Protein AF-A0A929I045-F1 (afdb_monomer_lite)

Sequence (85 aa):
MAELAGKKLPTVEQVETMISGCGTTRIDALAEQFGLEPTVVEATLDCLRRLRRMPEGAAVPAIACYRNDSLESIVRCAGSKYGYV

Foldseek 3Di:
DPCCPPFDAAALVLLLVCVVVPPPDDLVRSCVVRVGDSVNSVVLVVLLVVFDQAPPPPDQPPPQQDPDPDSNSSSSSSVSVVRTD

Structure (mmCIF, N/CA/C/O backbone):
data_AF-A0A929I045-F1
#
_entry.id   AF-A0A929I045-F1
#
loop_
_atom_site.group_PDB
_atom_site.id
_atom_site.type_symbol
_atom_site.label_atom_id
_atom_site.label_alt_id
_atom_site.label_comp_id
_atom_site.label_asym_id
_atom_site.label_entity_id
_atom_site.label_seq_id
_atom_site.pdbx_PDB_ins_code
_atom_site.Cartn_x
_atom_site.Cartn_y
_atom_site.Cartn_z
_atom_site.occupancy
_atom_site.B_iso_or_equiv
_atom_site.auth_seq_id
_atom_site.auth_comp_id
_atom_site.auth_asym_id
_atom_site.auth_atom_id
_atom_site.pdbx_PDB_model_num
ATOM 1 N N . MET A 1 1 ? -12.728 -12.901 -3.118 1.00 48.44 1 MET A N 1
ATOM 2 C CA . MET A 1 1 ? -12.014 -11.650 -2.787 1.00 48.44 1 MET A CA 1
ATOM 3 C C . MET A 1 1 ? -12.236 -11.417 -1.309 1.00 48.44 1 MET A C 1
ATOM 5 O O . MET A 1 1 ? -13.370 -11.596 -0.888 1.00 48.44 1 MET A O 1
ATOM 9 N N . ALA A 1 2 ? -11.193 -11.140 -0.525 1.00 50.25 2 ALA A N 1
ATOM 10 C CA . ALA A 1 2 ? -11.360 -10.899 0.907 1.00 50.25 2 ALA A CA 1
ATOM 11 C C . ALA A 1 2 ? -12.348 -9.741 1.119 1.00 50.25 2 ALA A C 1
ATOM 13 O O . ALA A 1 2 ? -12.217 -8.697 0.480 1.00 50.25 2 ALA A O 1
ATOM 14 N N . GLU A 1 3 ? -13.355 -9.944 1.963 1.00 54.78 3 GLU A N 1
ATOM 15 C CA . GLU A 1 3 ? -14.317 -8.908 2.333 1.00 54.78 3 GLU A CA 1
ATOM 16 C C . GLU A 1 3 ? -13.588 -7.825 3.140 1.00 54.78 3 GLU A C 1
ATOM 18 O O . GLU A 1 3 ? -13.418 -7.909 4.353 1.00 54.78 3 GLU A O 1
ATOM 23 N N . LEU A 1 4 ? -13.101 -6.804 2.434 1.00 67.06 4 LEU A N 1
ATOM 24 C CA . LEU A 1 4 ? -12.517 -5.589 3.012 1.00 67.06 4 LEU A CA 1
ATOM 25 C C . LEU A 1 4 ? -13.604 -4.568 3.397 1.00 67.06 4 LEU A C 1
ATOM 27 O O . LEU A 1 4 ? -13.294 -3.437 3.766 1.00 67.06 4 LEU A O 1
ATOM 31 N N . ALA A 1 5 ? -14.880 -4.949 3.287 1.00 61.19 5 ALA A N 1
ATOM 32 C CA . ALA A 1 5 ? -16.017 -4.095 3.589 1.00 61.19 5 ALA A CA 1
ATOM 33 C C . ALA A 1 5 ? -15.981 -3.670 5.067 1.00 61.19 5 ALA A C 1
ATOM 35 O O . ALA A 1 5 ? -16.008 -4.506 5.965 1.00 61.19 5 ALA A O 1
ATOM 36 N N . GLY A 1 6 ? -15.887 -2.359 5.311 1.00 66.94 6 GLY A N 1
ATOM 37 C CA . GLY A 1 6 ? -15.798 -1.781 6.657 1.00 66.94 6 GLY A CA 1
ATOM 38 C C . GLY A 1 6 ? -14.386 -1.718 7.252 1.00 66.94 6 GLY A C 1
ATOM 39 O O . GLY A 1 6 ? -14.229 -1.211 8.361 1.00 66.94 6 GLY A O 1
ATOM 40 N N . LYS A 1 7 ? -13.355 -2.183 6.535 1.00 73.88 7 LYS A N 1
ATOM 41 C CA . LYS A 1 7 ? -11.959 -2.090 6.982 1.00 73.88 7 LYS A CA 1
ATOM 42 C C . LYS A 1 7 ? -11.322 -0.785 6.519 1.00 73.88 7 LYS A C 1
ATOM 44 O O . LYS A 1 7 ? -11.607 -0.286 5.432 1.00 73.88 7 LYS A O 1
ATOM 49 N N . LYS A 1 8 ? -10.416 -0.245 7.337 1.00 81.25 8 LYS A N 1
ATOM 50 C CA . LYS A 1 8 ? -9.604 0.917 6.962 1.00 81.25 8 LYS A CA 1
ATOM 51 C C . LYS A 1 8 ? -8.694 0.526 5.799 1.00 81.25 8 LYS A C 1
ATOM 53 O O . LYS A 1 8 ? -7.837 -0.342 5.951 1.00 81.25 8 LYS A O 1
ATOM 58 N N . LEU A 1 9 ? -8.898 1.159 4.650 1.00 82.38 9 LEU A N 1
ATOM 59 C CA . LEU A 1 9 ? -8.069 0.961 3.466 1.00 82.38 9 LEU A CA 1
ATOM 60 C C . LEU A 1 9 ? -6.792 1.812 3.541 1.00 82.38 9 LEU A C 1
ATOM 62 O O . LEU A 1 9 ? -6.795 2.854 4.206 1.00 82.38 9 LEU A O 1
ATOM 66 N N . PRO A 1 10 ? -5.701 1.383 2.881 1.00 82.25 10 PRO A N 1
ATOM 67 C CA . PRO A 1 10 ? -4.494 2.186 2.776 1.00 82.25 10 PRO A CA 1
ATOM 68 C C . PRO A 1 10 ? -4.770 3.450 1.961 1.00 82.25 10 PRO A C 1
ATOM 70 O O . PRO A 1 10 ? -5.654 3.473 1.106 1.00 82.25 10 PRO A O 1
ATOM 73 N N . THR A 1 11 ? -3.983 4.496 2.177 1.00 83.75 11 THR A N 1
ATOM 74 C CA . THR A 1 11 ? -3.963 5.657 1.279 1.00 83.75 11 THR A CA 1
ATOM 75 C C . THR A 1 11 ? -3.039 5.410 0.090 1.00 83.75 11 THR A C 1
ATOM 77 O O . THR A 1 11 ? -2.176 4.533 0.129 1.00 83.75 11 THR A O 1
ATOM 80 N N . VAL A 1 12 ? -3.185 6.218 -0.966 1.00 80.25 12 VAL A N 1
ATOM 81 C CA . VAL A 1 12 ? -2.307 6.159 -2.147 1.00 80.25 12 VAL A CA 1
ATOM 82 C C . VAL A 1 12 ? -0.836 6.271 -1.730 1.00 80.25 12 VAL A C 1
ATOM 84 O O . VAL A 1 12 ? -0.052 5.403 -2.086 1.00 80.25 12 VAL A O 1
ATOM 87 N N . GLU A 1 13 ? -0.486 7.232 -0.871 1.00 81.38 13 GLU A N 1
ATOM 88 C CA . GLU A 1 13 ? 0.888 7.433 -0.381 1.00 81.38 13 GLU A CA 1
ATOM 89 C C . GLU A 1 13 ? 1.437 6.235 0.416 1.00 81.38 13 GLU A C 1
ATOM 91 O O . GLU A 1 13 ? 2.619 5.892 0.316 1.00 81.38 13 GLU A O 1
ATOM 96 N N . GLN A 1 14 ? 0.585 5.560 1.198 1.00 84.00 14 GLN A N 1
ATOM 97 C CA . GLN A 1 14 ? 0.976 4.342 1.914 1.00 84.00 14 GLN A CA 1
ATOM 98 C C . GLN A 1 14 ? 1.283 3.210 0.930 1.00 84.00 14 GLN A C 1
ATOM 100 O O . GLN A 1 14 ? 2.290 2.519 1.083 1.00 84.00 14 GLN A O 1
ATOM 105 N N . VAL A 1 15 ? 0.469 3.058 -0.118 1.00 83.25 15 VAL A N 1
ATOM 106 C CA . VAL A 1 15 ? 0.736 2.081 -1.180 1.00 83.25 15 VAL A CA 1
ATOM 107 C C . VAL A 1 15 ? 1.987 2.454 -1.984 1.00 83.25 15 VAL A C 1
ATOM 109 O O . VAL A 1 15 ? 2.793 1.576 -2.274 1.00 83.25 15 VAL A O 1
ATOM 112 N N . GLU A 1 16 ? 2.222 3.731 -2.290 1.00 82.06 16 GLU A N 1
ATOM 113 C CA . GLU A 1 16 ? 3.467 4.196 -2.928 1.00 82.06 16 GLU A CA 1
ATOM 114 C C . GLU A 1 16 ? 4.697 3.839 -2.085 1.00 82.06 16 GLU A C 1
ATOM 116 O O . GLU A 1 16 ? 5.695 3.339 -2.606 1.00 82.06 16 GLU A O 1
ATOM 121 N N . THR A 1 17 ? 4.598 4.008 -0.765 1.00 82.62 17 THR A N 1
ATOM 122 C CA . THR A 1 17 ? 5.653 3.609 0.175 1.00 82.62 17 THR A CA 1
ATOM 123 C C . THR A 1 17 ? 5.882 2.095 0.143 1.00 82.62 17 THR A C 1
ATOM 125 O O . THR A 1 17 ? 7.030 1.650 0.133 1.00 82.62 17 THR A O 1
ATOM 128 N N . MET A 1 18 ? 4.813 1.293 0.057 1.00 81.31 18 MET A N 1
ATOM 129 C CA . MET A 1 18 ? 4.916 -0.161 -0.120 1.00 81.31 18 MET A CA 1
ATOM 130 C C . MET A 1 18 ? 5.579 -0.540 -1.451 1.00 81.31 18 MET A C 1
ATOM 132 O O . MET A 1 18 ? 6.392 -1.459 -1.463 1.00 81.31 18 MET A O 1
ATOM 136 N N . ILE A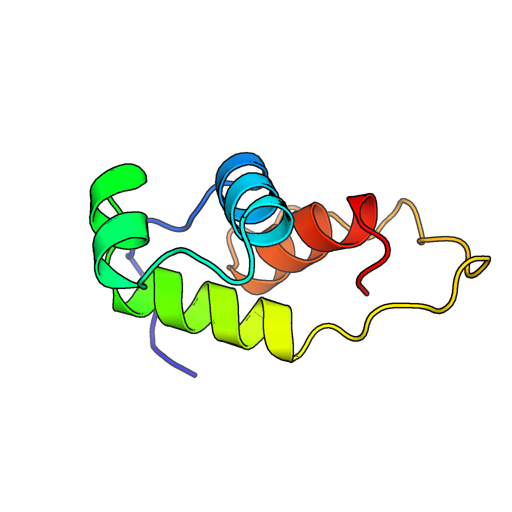 1 19 ? 5.276 0.164 -2.550 1.00 78.00 19 ILE A N 1
ATOM 137 C CA . ILE A 1 19 ? 5.890 -0.049 -3.874 1.00 78.00 19 ILE A CA 1
ATOM 138 C C . ILE A 1 19 ? 7.384 0.293 -3.838 1.00 78.00 19 ILE A C 1
ATOM 140 O O . ILE A 1 19 ? 8.210 -0.502 -4.284 1.00 78.00 19 ILE A O 1
ATOM 144 N N . SER A 1 20 ? 7.748 1.453 -3.284 1.00 75.56 20 SER A N 1
ATOM 145 C CA . SER A 1 20 ? 9.146 1.890 -3.163 1.00 75.56 20 SER A CA 1
ATOM 146 C C . SER A 1 20 ? 9.959 1.019 -2.199 1.00 75.56 20 SER A C 1
ATOM 148 O O . SER A 1 20 ? 11.157 0.847 -2.402 1.00 75.56 20 SER A O 1
ATOM 150 N N . GLY A 1 21 ? 9.321 0.457 -1.169 1.00 67.88 21 GLY A N 1
ATOM 151 C CA . GLY A 1 21 ? 9.927 -0.480 -0.216 1.00 67.88 21 GLY A CA 1
ATOM 152 C C . GLY A 1 21 ? 9.782 -1.958 -0.597 1.00 67.88 21 GLY A C 1
ATOM 153 O O . GLY A 1 21 ? 10.099 -2.832 0.217 1.00 67.88 21 GLY A O 1
ATOM 154 N N . CYS A 1 22 ? 9.264 -2.262 -1.793 1.00 59.16 22 CYS A N 1
ATOM 155 C CA . CYS A 1 22 ? 8.821 -3.605 -2.153 1.00 59.16 22 CYS A CA 1
ATOM 156 C C . CYS A 1 22 ? 10.013 -4.565 -2.289 1.00 59.16 22 CYS A C 1
ATOM 158 O O . CYS A 1 22 ? 10.723 -4.575 -3.292 1.00 59.16 22 CYS A O 1
ATOM 160 N N . GLY A 1 23 ? 10.216 -5.386 -1.258 1.00 57.12 23 GLY A N 1
ATOM 161 C CA . GLY A 1 23 ? 11.258 -6.414 -1.199 1.00 57.12 23 GLY A CA 1
ATOM 162 C C . GLY A 1 23 ? 11.766 -6.699 0.214 1.00 57.12 23 GLY A C 1
ATOM 163 O O . GLY A 1 23 ? 12.198 -7.817 0.485 1.00 57.12 23 GLY A O 1
ATOM 164 N N . THR A 1 24 ? 11.664 -5.729 1.128 1.00 60.62 24 THR A N 1
ATOM 165 C CA . THR A 1 24 ? 12.370 -5.796 2.423 1.00 60.62 24 THR A CA 1
ATOM 166 C C . THR A 1 24 ? 11.444 -5.845 3.641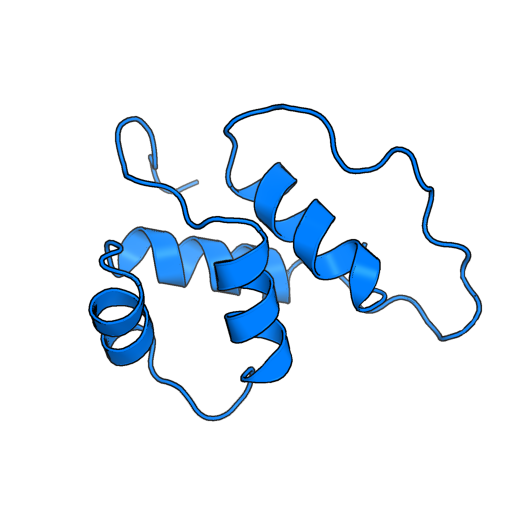 1.00 60.62 24 THR A C 1
ATOM 168 O O . THR A 1 24 ? 11.885 -6.229 4.724 1.00 60.62 24 THR A O 1
ATOM 171 N N . THR A 1 25 ? 10.162 -5.498 3.491 1.00 65.44 25 THR A N 1
ATOM 172 C CA . THR A 1 25 ? 9.255 -5.286 4.633 1.00 65.44 25 THR A CA 1
ATOM 173 C C . THR A 1 25 ? 8.200 -6.390 4.749 1.00 65.44 25 THR A C 1
ATOM 175 O O . THR A 1 25 ? 7.504 -6.712 3.787 1.00 65.44 25 THR A O 1
ATOM 178 N N . ARG A 1 26 ? 8.076 -6.988 5.943 1.00 79.38 26 ARG A N 1
ATOM 179 C CA . ARG A 1 26 ? 7.056 -8.005 6.260 1.00 79.38 26 ARG A CA 1
ATOM 180 C C . ARG A 1 26 ? 5.662 -7.373 6.351 1.00 79.38 26 ARG A C 1
ATOM 182 O O . ARG A 1 26 ? 5.538 -6.240 6.801 1.00 79.38 26 ARG A O 1
ATOM 189 N N . ILE A 1 27 ? 4.624 -8.141 6.000 1.00 82.38 27 ILE A N 1
ATOM 190 C CA . ILE A 1 27 ? 3.202 -7.735 6.077 1.00 82.38 27 ILE A CA 1
ATOM 191 C C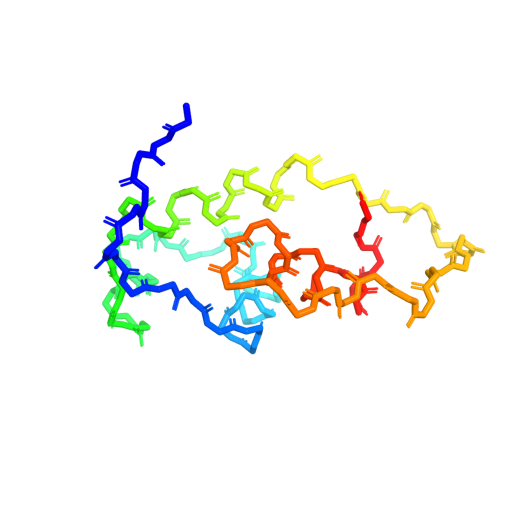 . ILE A 1 27 ? 2.862 -7.162 7.458 1.00 82.38 27 ILE A C 1
ATOM 193 O O . ILE A 1 27 ? 2.238 -6.113 7.543 1.00 82.38 27 ILE A O 1
ATOM 197 N N . ASP A 1 28 ? 3.333 -7.817 8.518 1.00 82.81 28 ASP A N 1
ATOM 198 C CA . ASP A 1 28 ? 3.092 -7.424 9.910 1.00 82.81 28 ASP A CA 1
ATOM 199 C C . ASP A 1 28 ? 3.695 -6.049 10.250 1.00 82.81 28 ASP A C 1
ATOM 201 O O . ASP A 1 28 ? 3.037 -5.188 10.824 1.00 82.81 28 ASP A O 1
ATOM 205 N N . ALA A 1 29 ? 4.916 -5.790 9.772 1.00 83.56 29 ALA A N 1
ATOM 206 C CA . ALA A 1 29 ? 5.584 -4.507 9.965 1.00 83.56 29 ALA A CA 1
ATOM 207 C C . ALA A 1 29 ? 4.885 -3.375 9.198 1.00 83.56 29 ALA A C 1
ATOM 209 O O . ALA A 1 29 ? 4.781 -2.265 9.704 1.00 83.56 29 ALA A O 1
ATOM 210 N N . LEU A 1 30 ? 4.371 -3.650 7.996 1.00 83.00 30 LEU A N 1
ATOM 211 C CA . LEU A 1 30 ? 3.581 -2.680 7.233 1.00 83.00 30 LEU A CA 1
ATOM 212 C C . LEU A 1 30 ? 2.211 -2.431 7.890 1.00 83.00 30 LEU A C 1
ATOM 214 O O . LEU A 1 30 ? 1.738 -1.297 7.917 1.00 83.00 30 LEU A O 1
ATOM 218 N N . ALA A 1 31 ? 1.581 -3.475 8.431 1.00 85.94 31 ALA A N 1
ATOM 219 C CA . ALA A 1 31 ? 0.319 -3.375 9.158 1.00 85.94 31 ALA A CA 1
ATOM 220 C C . ALA A 1 31 ? 0.465 -2.470 10.389 1.00 85.94 31 ALA A C 1
ATOM 222 O O . ALA A 1 31 ? -0.321 -1.537 10.562 1.00 85.94 31 ALA A O 1
ATOM 223 N N . GLU A 1 32 ? 1.523 -2.671 11.177 1.00 86.56 32 GLU A N 1
ATOM 224 C CA . GLU A 1 32 ? 1.845 -1.825 12.328 1.00 86.56 32 GLU A CA 1
ATOM 225 C C . GLU A 1 32 ? 2.222 -0.397 11.901 1.00 86.56 32 GLU A C 1
ATOM 227 O O . GLU A 1 32 ? 1.642 0.570 12.397 1.00 86.56 32 GLU A O 1
ATOM 232 N N . GLN A 1 33 ? 3.115 -0.252 10.915 1.00 85.06 33 GLN A N 1
ATOM 233 C CA . GLN A 1 33 ? 3.592 1.045 10.421 1.00 85.06 33 GLN A CA 1
ATOM 234 C C . GLN A 1 33 ? 2.460 1.942 9.908 1.00 85.06 33 GLN A C 1
ATOM 236 O O . GLN A 1 33 ? 2.488 3.158 10.101 1.00 85.06 33 GLN A O 1
ATOM 241 N N . PHE A 1 34 ? 1.466 1.360 9.238 1.00 83.62 34 PHE A N 1
ATOM 242 C CA . PHE A 1 34 ? 0.361 2.105 8.636 1.00 83.62 34 PHE A CA 1
ATOM 243 C C . PHE A 1 34 ? -0.925 2.082 9.471 1.00 83.62 34 PHE A C 1
ATOM 245 O O . PHE A 1 34 ? -1.906 2.748 9.110 1.00 83.62 34 PHE A O 1
ATOM 252 N N . GLY A 1 35 ? -0.933 1.345 10.587 1.00 85.12 35 GLY A N 1
ATOM 253 C CA . GLY A 1 35 ? -2.127 1.103 11.394 1.00 85.12 35 GLY A CA 1
ATOM 254 C C . GLY A 1 35 ? -3.255 0.507 10.551 1.00 85.12 35 GLY A C 1
ATOM 255 O O . GLY A 1 35 ? -4.372 1.037 10.545 1.00 85.12 35 GLY A O 1
ATOM 256 N N . LEU A 1 36 ? -2.921 -0.519 9.767 1.00 85.81 36 LEU A N 1
ATOM 257 C CA . LEU A 1 36 ? -3.817 -1.263 8.885 1.00 85.81 36 LEU A CA 1
ATOM 258 C C . LEU A 1 36 ? -3.910 -2.708 9.362 1.00 85.81 36 LEU A C 1
ATOM 260 O O . LEU A 1 36 ? -2.981 -3.237 9.961 1.00 85.81 36 LEU A O 1
ATOM 264 N N . GLU A 1 37 ? -5.014 -3.379 9.054 1.00 87.31 37 GLU A N 1
ATOM 265 C CA . GLU A 1 37 ? -5.078 -4.817 9.292 1.00 87.31 37 GLU A CA 1
ATOM 266 C C . GLU A 1 37 ? -4.133 -5.574 8.344 1.00 87.31 37 GLU A C 1
ATOM 268 O O . GLU A 1 37 ? -4.044 -5.232 7.158 1.00 87.31 37 GLU A O 1
ATOM 273 N N . PRO A 1 38 ? -3.499 -6.666 8.804 1.00 85.69 38 PRO A N 1
ATOM 274 C CA . PRO A 1 38 ? -2.608 -7.471 7.972 1.00 85.69 38 PRO A CA 1
ATOM 275 C C . PRO A 1 38 ? -3.317 -8.020 6.727 1.00 85.69 38 PRO A C 1
ATOM 277 O O . PRO A 1 38 ? -2.719 -8.076 5.659 1.00 85.69 38 PRO A O 1
ATOM 280 N N . THR A 1 39 ? -4.616 -8.327 6.816 1.00 84.69 39 THR A N 1
ATOM 281 C CA . THR A 1 39 ? -5.442 -8.746 5.669 1.00 84.69 39 THR A CA 1
ATOM 282 C C . THR A 1 39 ? -5.572 -7.649 4.605 1.00 84.69 39 THR A C 1
ATOM 284 O O . THR A 1 39 ? -5.607 -7.945 3.412 1.00 84.69 39 THR A O 1
ATOM 287 N N . VAL A 1 40 ? -5.641 -6.378 5.018 1.00 84.62 40 VAL A N 1
ATOM 288 C CA . VAL A 1 40 ? -5.692 -5.233 4.096 1.00 84.62 40 VAL A CA 1
ATOM 289 C C . VAL A 1 40 ? -4.344 -5.086 3.396 1.00 84.62 40 VAL A C 1
ATOM 291 O O . VAL A 1 40 ? -4.297 -4.941 2.176 1.00 84.62 40 VAL A O 1
ATOM 294 N N . VAL A 1 41 ? -3.244 -5.179 4.146 1.00 86.19 41 VAL A N 1
ATOM 295 C CA . VAL A 1 41 ? -1.880 -5.130 3.599 1.00 86.19 41 VAL A CA 1
ATOM 296 C C . VAL A 1 41 ? -1.634 -6.283 2.625 1.00 86.19 41 VAL A C 1
ATOM 298 O O . VAL A 1 41 ? -1.141 -6.060 1.523 1.00 86.19 41 VAL A O 1
ATOM 301 N N . GLU A 1 42 ? -2.023 -7.505 2.982 1.00 85.12 42 GLU A N 1
ATOM 302 C CA . GLU A 1 42 ? -1.894 -8.677 2.115 1.00 85.12 42 GLU A CA 1
ATOM 303 C C . GLU A 1 42 ? -2.679 -8.503 0.811 1.00 85.12 42 GLU A C 1
ATOM 305 O O . GLU A 1 42 ? -2.118 -8.688 -0.268 1.00 85.12 42 GLU A O 1
ATOM 310 N N . ALA A 1 43 ? -3.936 -8.056 0.890 1.00 83.94 43 ALA A N 1
ATOM 311 C CA . ALA A 1 43 ? -4.744 -7.765 -0.292 1.00 83.94 43 ALA A CA 1
ATOM 312 C C . ALA A 1 43 ? -4.146 -6.635 -1.151 1.00 83.94 43 ALA A C 1
ATOM 314 O O . ALA A 1 43 ? -4.245 -6.666 -2.378 1.00 83.94 43 ALA A O 1
ATOM 315 N N . THR A 1 44 ? -3.501 -5.649 -0.520 1.00 83.38 44 THR A N 1
ATOM 316 C CA . THR A 1 44 ? -2.813 -4.542 -1.206 1.00 83.38 44 THR A CA 1
ATOM 317 C C . THR A 1 44 ? -1.622 -5.073 -1.997 1.00 83.38 44 THR A C 1
ATOM 319 O O . THR A 1 44 ? -1.477 -4.770 -3.180 1.00 83.38 44 THR A O 1
ATOM 322 N N . LEU A 1 45 ? -0.796 -5.913 -1.368 1.00 80.62 45 LEU A N 1
ATOM 323 C CA . LEU A 1 45 ? 0.353 -6.551 -2.006 1.00 80.62 45 LEU A CA 1
ATOM 324 C C . LEU A 1 45 ? -0.071 -7.539 -3.099 1.00 80.62 45 LEU A C 1
ATOM 326 O O . LEU A 1 45 ? 0.596 -7.619 -4.126 1.00 80.62 45 LEU A O 1
ATOM 330 N N . ASP A 1 46 ? -1.174 -8.268 -2.914 1.00 81.81 46 ASP A N 1
ATOM 331 C CA . ASP A 1 46 ? -1.754 -9.116 -3.959 1.00 81.81 46 ASP A CA 1
ATOM 332 C C . ASP A 1 46 ? -2.189 -8.279 -5.169 1.00 81.81 46 ASP A C 1
ATOM 334 O O . ASP A 1 46 ? -1.798 -8.580 -6.296 1.00 81.81 46 ASP A O 1
ATOM 338 N N . CYS A 1 47 ? -2.889 -7.160 -4.945 1.00 76.75 47 CYS A N 1
ATOM 339 C CA . CYS A 1 47 ? -3.237 -6.223 -6.015 1.00 76.75 47 CYS A CA 1
ATOM 340 C C . CYS A 1 47 ? -1.985 -5.686 -6.725 1.00 76.75 47 CYS A C 1
ATOM 342 O O . CYS A 1 47 ? -1.941 -5.676 -7.953 1.00 76.75 47 CYS A O 1
ATOM 344 N N . LEU A 1 48 ? -0.943 -5.310 -5.977 1.00 77.25 48 LEU A N 1
ATOM 345 C CA . LEU A 1 48 ? 0.333 -4.853 -6.535 1.00 77.25 48 LEU A CA 1
ATOM 346 C C . LEU A 1 48 ? 1.043 -5.929 -7.36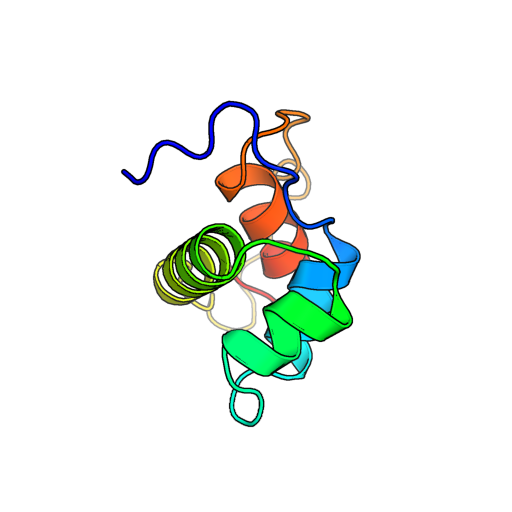4 1.00 77.25 48 LEU A C 1
ATOM 348 O O . LEU A 1 48 ? 1.584 -5.621 -8.419 1.00 77.25 48 LEU A O 1
ATOM 352 N N . ARG A 1 49 ? 1.022 -7.194 -6.925 1.00 75.56 49 ARG A N 1
ATOM 353 C CA . ARG A 1 49 ? 1.577 -8.329 -7.685 1.00 75.56 49 ARG A CA 1
ATOM 354 C C . ARG A 1 49 ? 0.795 -8.610 -8.964 1.00 75.56 49 ARG A C 1
ATOM 356 O O . ARG A 1 49 ? 1.373 -9.086 -9.939 1.00 75.56 49 ARG A O 1
ATOM 363 N N . ARG A 1 50 ? -0.520 -8.374 -8.943 1.00 71.88 50 ARG A N 1
ATOM 364 C CA . ARG A 1 50 ? -1.409 -8.562 -10.097 1.00 71.88 50 ARG A CA 1
ATOM 365 C C . ARG A 1 50 ? -1.296 -7.421 -11.104 1.00 71.88 50 ARG A C 1
ATOM 367 O O . ARG A 1 50 ? -1.509 -7.670 -12.290 1.00 71.88 50 ARG A O 1
ATOM 374 N N . LEU A 1 51 ? -0.933 -6.214 -10.664 1.00 69.19 51 LEU A N 1
ATOM 375 C CA . LEU A 1 51 ? -0.562 -5.126 -11.565 1.00 69.19 51 LEU A CA 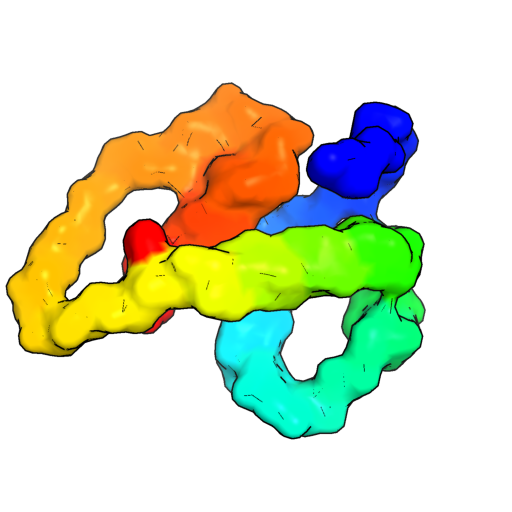1
ATOM 376 C C . LEU A 1 51 ? 0.704 -5.508 -12.340 1.00 69.19 51 LEU A C 1
ATOM 378 O O . LEU A 1 51 ? 1.734 -5.869 -11.766 1.00 69.19 51 LEU A O 1
ATOM 382 N N . ARG A 1 52 ? 0.643 -5.429 -13.669 1.00 60.69 52 ARG A N 1
ATOM 383 C CA . ARG A 1 52 ? 1.806 -5.708 -14.516 1.00 60.69 52 ARG A CA 1
ATOM 384 C C . ARG A 1 52 ? 2.625 -4.430 -14.650 1.00 60.69 52 ARG A C 1
ATOM 386 O O . ARG A 1 52 ? 2.091 -3.376 -14.984 1.00 60.69 52 ARG A O 1
ATOM 393 N N . ARG A 1 53 ? 3.940 -4.528 -14.430 1.00 60.25 53 ARG A N 1
ATOM 394 C CA . ARG A 1 53 ? 4.875 -3.449 -14.771 1.00 60.25 53 ARG A CA 1
ATOM 395 C C . ARG A 1 53 ? 4.797 -3.223 -16.282 1.00 60.25 53 ARG A C 1
ATOM 397 O O . ARG A 1 53 ? 5.108 -4.130 -17.056 1.00 60.25 53 ARG A O 1
ATOM 404 N N . MET A 1 54 ? 4.335 -2.049 -16.697 1.00 56.31 54 MET A N 1
ATOM 405 C CA . MET A 1 54 ? 4.349 -1.651 -18.099 1.00 56.31 54 MET A CA 1
ATOM 406 C C . MET A 1 54 ? 5.813 -1.481 -18.538 1.00 56.31 54 MET A C 1
ATOM 408 O O . MET A 1 54 ? 6.627 -0.975 -17.759 1.00 56.31 54 MET A O 1
ATOM 412 N N . PRO A 1 55 ? 6.184 -1.914 -19.754 1.00 48.59 55 PRO A N 1
ATOM 413 C CA . PRO A 1 55 ? 7.501 -1.610 -20.297 1.00 48.59 55 PRO A CA 1
ATOM 414 C C . PRO A 1 55 ? 7.685 -0.089 -20.391 1.00 48.59 55 PRO A C 1
ATOM 416 O O . PRO A 1 55 ? 6.747 0.638 -20.734 1.00 48.59 55 PRO A O 1
ATOM 419 N N . GLU A 1 56 ? 8.891 0.384 -20.065 1.00 47.22 56 GLU A N 1
ATOM 420 C CA . GLU A 1 56 ? 9.262 1.801 -20.135 1.00 47.22 56 GLU A CA 1
ATOM 421 C C . GLU A 1 56 ? 8.900 2.370 -21.519 1.00 47.22 56 GLU A C 1
ATOM 423 O O . GLU A 1 56 ? 9.391 1.894 -22.540 1.00 47.22 56 GLU A O 1
ATOM 428 N N . GLY A 1 57 ? 7.990 3.352 -21.559 1.00 48.69 57 GLY A N 1
ATOM 429 C CA . GLY A 1 57 ? 7.511 3.988 -22.795 1.00 48.69 57 GLY A CA 1
ATOM 430 C C . GLY A 1 57 ? 6.016 3.822 -23.092 1.00 48.69 57 GLY A C 1
ATOM 431 O O . GLY A 1 57 ? 5.494 4.519 -23.962 1.00 48.69 57 GLY A O 1
ATOM 432 N N . ALA A 1 58 ? 5.295 2.965 -22.364 1.00 47.91 58 ALA A N 1
ATOM 433 C CA . ALA A 1 58 ? 3.836 2.930 -22.440 1.00 47.91 58 ALA A CA 1
ATOM 434 C C . ALA A 1 58 ? 3.241 4.109 -21.647 1.00 47.91 58 ALA A C 1
ATOM 436 O O . ALA A 1 58 ? 3.405 4.203 -20.432 1.00 47.91 58 ALA A O 1
ATOM 437 N N . ALA A 1 59 ? 2.585 5.041 -22.345 1.00 45.50 59 ALA A N 1
ATOM 438 C CA . ALA A 1 59 ? 1.951 6.198 -21.724 1.00 45.50 59 ALA A CA 1
ATOM 439 C C . ALA A 1 59 ? 0.877 5.740 -20.725 1.00 45.50 59 ALA A C 1
ATOM 441 O O . ALA A 1 59 ? -0.115 5.116 -21.104 1.00 45.50 59 ALA A O 1
ATOM 442 N N . VAL A 1 60 ? 1.083 6.058 -19.447 1.00 50.69 60 VAL A N 1
ATOM 443 C CA . VAL A 1 60 ? 0.111 5.800 -18.384 1.00 50.69 60 VAL A CA 1
ATOM 444 C C . VAL A 1 60 ? -1.108 6.694 -18.640 1.00 50.69 60 VAL A C 1
ATOM 446 O O . VAL A 1 60 ? -0.958 7.920 -18.670 1.00 50.69 60 VAL A O 1
ATOM 449 N N . PRO A 1 61 ? -2.315 6.142 -18.859 1.00 46.09 61 PRO A N 1
ATOM 450 C CA . PRO A 1 61 ? -3.491 6.970 -19.071 1.00 46.09 61 PRO A CA 1
ATOM 451 C C . PRO A 1 61 ? -3.781 7.778 -17.798 1.00 46.09 61 PRO A C 1
ATOM 453 O O . PRO A 1 61 ? -4.105 7.220 -16.752 1.00 46.09 61 PRO A O 1
ATOM 456 N N . ALA A 1 62 ? -3.718 9.110 -17.905 1.00 45.78 62 ALA A N 1
ATOM 457 C CA . ALA A 1 62 ? -3.934 10.081 -16.822 1.00 45.78 62 ALA A CA 1
ATOM 458 C C . ALA A 1 62 ? -5.344 10.040 -16.174 1.00 45.78 62 ALA A C 1
ATOM 460 O O . ALA A 1 62 ? -5.656 10.850 -15.307 1.00 45.78 62 ALA A O 1
ATOM 461 N N . ILE A 1 63 ? -6.202 9.102 -16.590 1.00 44.03 63 ILE A N 1
ATOM 462 C CA . ILE A 1 63 ? -7.604 8.940 -16.169 1.00 44.03 63 ILE A CA 1
ATOM 463 C C . ILE A 1 63 ? -7.777 7.803 -15.129 1.00 44.03 63 ILE A C 1
ATOM 465 O O . ILE A 1 63 ? -8.875 7.570 -14.634 1.00 44.03 63 ILE A O 1
ATOM 469 N N . ALA A 1 64 ? -6.712 7.101 -14.726 1.00 48.62 64 ALA A N 1
ATOM 470 C CA . ALA A 1 64 ? -6.825 5.863 -13.939 1.00 48.62 64 ALA A CA 1
ATOM 471 C 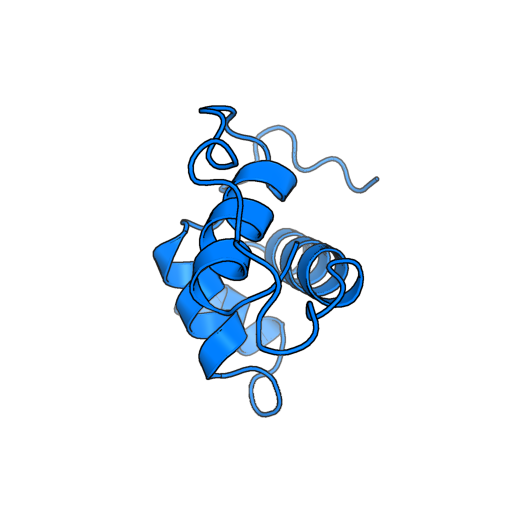C . ALA A 1 64 ? -7.159 6.013 -12.434 1.00 48.62 64 ALA A C 1
ATOM 473 O O . ALA A 1 64 ? -7.303 5.001 -11.751 1.00 48.62 64 ALA A O 1
ATOM 474 N N . CYS A 1 65 ? -7.300 7.230 -11.900 1.00 52.59 65 CYS A N 1
ATOM 475 C CA . CYS A 1 65 ? -7.642 7.454 -10.490 1.00 52.59 65 CYS A CA 1
ATOM 476 C C . CYS A 1 65 ? -9.158 7.697 -10.359 1.00 52.59 65 CYS A C 1
ATOM 478 O O . CYS A 1 65 ? -9.619 8.813 -10.111 1.00 52.59 65 CYS A O 1
ATOM 480 N N . TYR A 1 66 ? -9.963 6.658 -10.599 1.00 48.66 66 TYR A N 1
ATOM 481 C CA . TYR A 1 66 ? -11.404 6.737 -10.349 1.00 48.66 66 TYR A CA 1
ATOM 482 C C . TYR A 1 66 ? -11.607 6.881 -8.834 1.00 48.66 66 TYR A C 1
ATOM 484 O O . TYR A 1 66 ? -11.126 6.044 -8.069 1.00 48.66 66 TYR A O 1
ATOM 492 N N . ARG A 1 67 ? -12.294 7.939 -8.380 1.00 50.44 67 ARG A N 1
ATOM 493 C CA . ARG A 1 67 ? -12.710 8.098 -6.974 1.00 50.44 67 ARG A CA 1
ATOM 494 C C . ARG A 1 67 ? -13.698 6.990 -6.631 1.00 50.44 67 ARG A C 1
ATOM 496 O O . ARG A 1 67 ? -14.905 7.143 -6.772 1.00 50.44 67 ARG A O 1
ATOM 503 N N . ASN A 1 68 ? -13.163 5.854 -6.243 1.00 58.59 68 ASN A N 1
ATOM 504 C CA . ASN A 1 68 ? -13.897 4.778 -5.632 1.00 58.59 68 ASN A CA 1
ATOM 505 C C . ASN A 1 68 ? -13.047 4.367 -4.437 1.00 58.59 68 ASN A C 1
ATOM 507 O O . ASN A 1 68 ? -11.851 4.119 -4.611 1.00 58.59 68 ASN A O 1
ATOM 511 N N . ASP A 1 69 ? -13.635 4.316 -3.245 1.00 66.00 69 ASP A N 1
ATOM 512 C CA . ASP A 1 69 ? -12.990 3.890 -1.995 1.00 66.00 69 ASP A CA 1
ATOM 513 C C . ASP A 1 69 ? -12.698 2.377 -2.003 1.00 66.00 69 ASP A C 1
ATOM 515 O O . ASP A 1 69 ? -12.859 1.678 -1.014 1.00 66.00 69 ASP A O 1
ATOM 519 N N . SER A 1 70 ? -12.333 1.831 -3.161 1.00 76.06 70 SER A N 1
ATOM 520 C CA . SER A 1 70 ? -11.967 0.441 -3.361 1.00 76.06 70 SER A CA 1
ATOM 521 C C . SER A 1 70 ? -10.454 0.325 -3.391 1.00 76.06 70 SER A C 1
ATOM 523 O O . SER A 1 70 ? -9.769 1.103 -4.059 1.00 76.06 70 SER A O 1
ATOM 525 N N . LEU A 1 71 ? -9.941 -0.707 -2.723 1.00 76.31 71 LEU A N 1
ATOM 526 C CA . LEU A 1 71 ? -8.511 -0.986 -2.636 1.00 76.31 71 LEU A CA 1
ATOM 527 C C . LEU A 1 71 ? -7.831 -1.030 -4.013 1.00 76.31 71 LEU A C 1
ATOM 529 O O . LEU A 1 71 ? -6.753 -0.473 -4.186 1.00 76.31 71 LEU A O 1
ATOM 533 N N . GLU A 1 72 ? -8.482 -1.636 -5.009 1.00 76.56 72 GLU A N 1
ATOM 534 C CA . GLU A 1 72 ? -7.943 -1.734 -6.369 1.00 76.56 72 GLU A CA 1
ATOM 535 C C . GLU A 1 72 ? -7.703 -0.354 -7.006 1.00 76.56 72 GLU A C 1
ATOM 537 O O . GLU A 1 72 ? -6.701 -0.160 -7.691 1.00 76.56 72 GLU A O 1
ATOM 542 N N . SER A 1 73 ? -8.576 0.625 -6.743 1.00 75.94 73 SER A N 1
ATOM 543 C CA . SER A 1 73 ? -8.423 1.979 -7.289 1.00 75.94 73 SER A CA 1
ATOM 544 C C . SER A 1 73 ? -7.247 2.713 -6.647 1.00 75.94 73 SER A C 1
ATOM 546 O O . SER A 1 73 ? -6.432 3.320 -7.340 1.00 75.94 73 SER A O 1
ATOM 548 N N . ILE A 1 74 ? -7.106 2.584 -5.324 1.00 79.62 74 ILE A N 1
ATOM 549 C CA . ILE A 1 74 ? -5.976 3.139 -4.567 1.00 79.62 74 ILE A CA 1
ATOM 550 C C . ILE A 1 74 ? -4.661 2.544 -5.081 1.00 79.62 74 ILE A C 1
ATOM 552 O O . ILE A 1 74 ? -3.716 3.275 -5.381 1.00 79.62 74 ILE A O 1
ATOM 556 N N . VAL A 1 75 ? -4.622 1.219 -5.236 1.00 79.06 75 VAL A N 1
ATOM 557 C CA . VAL A 1 75 ? -3.437 0.486 -5.687 1.00 79.06 75 VAL A CA 1
ATOM 558 C C . VAL A 1 75 ? -3.075 0.825 -7.131 1.00 79.06 75 VAL A C 1
ATOM 560 O O . VAL A 1 75 ? -1.904 1.063 -7.418 1.00 79.06 75 VAL A O 1
ATOM 563 N N . ARG A 1 76 ? -4.055 0.933 -8.033 1.00 76.06 76 ARG A N 1
ATOM 564 C CA . ARG A 1 76 ? -3.828 1.359 -9.422 1.00 76.06 76 ARG A CA 1
ATOM 565 C C . ARG A 1 76 ? -3.355 2.811 -9.507 1.00 76.06 76 ARG A C 1
ATOM 567 O O . ARG A 1 76 ? -2.492 3.109 -10.330 1.00 76.06 76 ARG A O 1
ATOM 574 N N . CYS A 1 77 ? -3.871 3.702 -8.662 1.00 78.19 77 CYS A N 1
ATOM 575 C CA . CYS A 1 77 ? -3.455 5.104 -8.638 1.00 78.19 77 CYS A CA 1
ATOM 576 C C . CYS A 1 77 ? -2.009 5.256 -8.133 1.00 78.19 77 CYS A C 1
ATOM 578 O O . CYS A 1 77 ? -1.210 5.947 -8.764 1.00 78.19 77 CYS A O 1
ATOM 580 N N . ALA A 1 78 ? -1.638 4.524 -7.075 1.00 78.62 78 ALA A N 1
ATOM 581 C CA . ALA A 1 78 ? -0.256 4.450 -6.601 1.00 78.62 78 ALA A CA 1
ATOM 582 C C . ALA A 1 78 ? 0.666 3.809 -7.653 1.00 78.62 78 ALA A C 1
ATOM 584 O O . ALA A 1 78 ? 1.706 4.362 -7.999 1.00 78.62 78 ALA A O 1
ATOM 585 N N . GLY A 1 79 ? 0.250 2.676 -8.224 1.00 74.19 79 GLY A N 1
ATOM 586 C CA . GLY A 1 79 ? 0.996 1.940 -9.242 1.00 74.19 79 GLY A CA 1
ATOM 587 C C . GLY A 1 79 ? 1.245 2.739 -10.523 1.00 74.19 79 GLY A C 1
ATOM 588 O O . GLY A 1 79 ? 2.354 2.703 -11.055 1.00 74.19 79 GLY A O 1
ATOM 589 N N . SER A 1 80 ? 0.263 3.524 -10.973 1.00 72.31 80 SER A N 1
ATOM 590 C CA . SER A 1 80 ? 0.341 4.340 -12.195 1.00 72.31 80 SER A CA 1
ATOM 591 C C . SER A 1 80 ? 1.545 5.284 -12.195 1.00 72.31 80 SER A C 1
ATOM 593 O O . SER A 1 80 ? 2.216 5.436 -13.213 1.00 72.31 80 SER A O 1
ATOM 595 N N . LYS A 1 81 ? 1.887 5.870 -11.043 1.00 70.00 81 LYS A N 1
ATOM 596 C CA . LYS A 1 81 ? 3.045 6.768 -10.901 1.00 70.00 81 LYS A CA 1
ATOM 597 C C . LYS A 1 81 ? 4.391 6.045 -11.043 1.00 70.00 81 LYS A C 1
ATOM 599 O O . LYS A 1 81 ? 5.383 6.660 -11.419 1.00 70.00 81 LYS A O 1
ATOM 604 N N . TYR A 1 82 ? 4.410 4.742 -10.778 1.00 68.50 82 TYR A N 1
ATOM 605 C CA . TYR A 1 82 ? 5.587 3.875 -10.860 1.00 68.50 82 TYR A CA 1
ATOM 606 C C . TYR A 1 82 ? 5.605 3.009 -12.135 1.00 68.50 82 TYR A C 1
ATOM 608 O O . TYR A 1 82 ? 6.452 2.124 -12.264 1.00 68.50 82 TYR A O 1
ATOM 616 N N . GLY A 1 83 ? 4.685 3.248 -13.080 1.00 65.00 83 GLY A N 1
ATOM 617 C CA . GLY A 1 83 ? 4.588 2.494 -14.334 1.00 65.00 83 GLY A CA 1
ATOM 618 C C . GLY A 1 83 ? 3.898 1.130 -14.206 1.00 65.00 83 GLY A C 1
ATOM 619 O O . GLY A 1 83 ? 4.154 0.239 -15.014 1.00 65.00 83 GLY A O 1
ATOM 620 N N . TYR A 1 84 ? 3.047 0.938 -13.197 1.00 63.34 84 TYR A N 1
ATOM 621 C CA . TYR A 1 84 ? 2.188 -0.242 -13.045 1.00 63.34 84 TYR A CA 1
ATOM 622 C C . TYR A 1 84 ? 0.761 0.076 -13.514 1.00 63.34 84 TYR A C 1
ATOM 624 O O . TYR A 1 84 ? 0.224 1.125 -13.152 1.00 63.34 84 TYR A O 1
ATOM 632 N N . VAL A 1 85 ? 0.134 -0.826 -14.281 1.00 58.81 85 VAL A N 1
ATOM 633 C CA . VAL A 1 85 ? -1.243 -0.671 -14.810 1.00 58.81 85 VAL A CA 1
ATOM 634 C C . VAL A 1 85 ? -2.075 -1.950 -14.747 1.00 58.81 85 VAL A C 1
ATOM 636 O O . VAL A 1 85 ? -1.482 -3.057 -14.793 1.00 58.81 85 VAL A O 1
#

pLDDT: mean 70.86, std 13.4, range [44.03, 87.31]

Radius of gyration: 12.51 Å; chains: 1; bounding box: 28×22×35 Å

Secondary structure (DSSP, 8-state):
----TTS-PPPHHHHHHHHHTTTT--HHHHHHHHT--HHHHHHHHHHHHHS-BPPTT-PPPTT-------HHHHHHHHHHHTTB-